Protein AF-A0AAU8IKN4-F1 (afdb_monomer)

Structure (mmCIF, N/CA/C/O backbone):
data_AF-A0AAU8IKN4-F1
#
_entry.id   AF-A0AAU8IKN4-F1
#
loop_
_atom_site.group_PDB
_atom_site.id
_atom_site.type_symbol
_atom_site.label_atom_id
_atom_site.label_alt_id
_atom_site.label_comp_id
_atom_site.label_asym_id
_atom_site.label_entity_id
_atom_site.label_seq_id
_atom_site.pdbx_PDB_ins_code
_atom_site.Cartn_x
_atom_site.Cartn_y
_atom_site.Cartn_z
_atom_si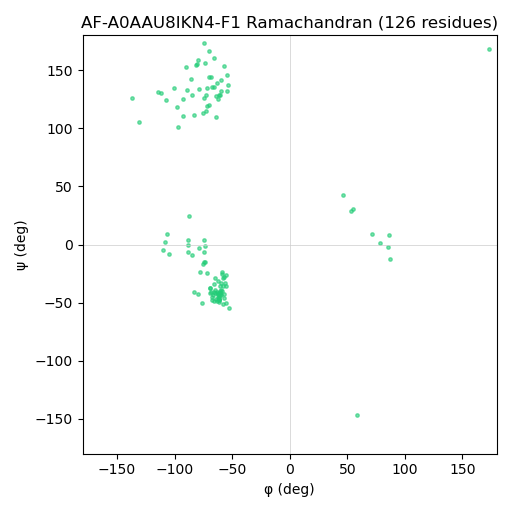te.occupancy
_atom_site.B_iso_or_equiv
_atom_site.auth_seq_id
_atom_site.auth_comp_id
_atom_site.auth_asym_id
_atom_site.auth_atom_id
_atom_site.pdbx_PDB_model_num
ATOM 1 N N . MET A 1 1 ? -23.329 4.019 33.837 1.00 63.66 1 MET A N 1
ATOM 2 C CA . MET A 1 1 ? -22.789 2.643 33.722 1.00 63.66 1 MET A CA 1
ATOM 3 C C . MET A 1 1 ? -21.270 2.728 33.557 1.00 63.66 1 MET A C 1
ATOM 5 O O . MET A 1 1 ? -20.834 3.478 32.689 1.00 63.66 1 MET A O 1
ATOM 9 N N . LYS A 1 2 ? -20.456 2.075 34.407 1.00 77.00 2 LYS A N 1
ATOM 10 C CA . LYS A 1 2 ? -18.980 2.169 34.316 1.00 77.00 2 LYS A CA 1
ATOM 11 C C . LYS A 1 2 ? -18.421 1.231 33.242 1.00 77.00 2 LYS A C 1
ATOM 13 O O . LYS A 1 2 ? -19.004 0.199 32.915 1.00 77.00 2 LYS A O 1
ATOM 18 N N . ARG A 1 3 ? -17.253 1.585 32.699 1.00 74.62 3 ARG A N 1
ATOM 19 C CA . ARG A 1 3 ? -16.552 0.779 31.691 1.00 74.62 3 ARG A CA 1
ATOM 20 C C . ARG A 1 3 ? -16.192 -0.597 32.271 1.00 74.62 3 ARG A C 1
ATOM 22 O O . ARG A 1 3 ? -15.564 -0.663 33.318 1.00 74.62 3 ARG A O 1
ATOM 29 N N . ASN A 1 4 ? -16.548 -1.664 31.548 1.00 82.88 4 ASN A N 1
ATOM 30 C CA . ASN A 1 4 ? -16.321 -3.083 31.891 1.00 82.88 4 ASN A CA 1
ATOM 31 C C . ASN A 1 4 ? -17.176 -3.651 33.040 1.00 82.88 4 ASN A C 1
ATOM 33 O O . ASN A 1 4 ? -16.940 -4.787 33.444 1.00 82.88 4 ASN A O 1
ATOM 37 N N . GLN A 1 5 ? -18.173 -2.909 33.527 1.00 85.50 5 GLN A N 1
ATOM 38 C CA . GLN A 1 5 ? -19.202 -3.468 34.404 1.00 85.50 5 GLN A CA 1
ATOM 39 C C . GLN A 1 5 ? -20.336 -4.087 33.592 1.00 85.50 5 GLN A C 1
ATOM 41 O O . GLN A 1 5 ? -20.737 -3.557 32.550 1.00 85.50 5 GLN A O 1
ATOM 46 N N . GLN A 1 6 ? -20.849 -5.203 34.095 1.00 82.25 6 GLN A N 1
ATOM 47 C CA . GLN A 1 6 ? -22.092 -5.800 33.634 1.00 82.25 6 GLN A CA 1
ATOM 48 C C . GLN A 1 6 ? -23.308 -4.996 34.134 1.00 82.25 6 GLN A C 1
ATOM 50 O O . GLN A 1 6 ? -23.169 -4.017 34.873 1.00 82.25 6 GLN A O 1
ATOM 55 N N . ARG A 1 7 ? -24.515 -5.353 33.674 1.00 83.44 7 ARG A N 1
ATOM 56 C CA . ARG A 1 7 ? -25.757 -4.619 34.001 1.00 83.44 7 ARG A CA 1
ATOM 57 C C . ARG A 1 7 ? -26.117 -4.678 35.488 1.00 83.44 7 ARG A C 1
ATOM 59 O O . ARG A 1 7 ? -26.718 -3.741 35.994 1.00 83.44 7 ARG A O 1
ATOM 66 N N . ASP A 1 8 ? -25.716 -5.749 36.157 1.00 86.81 8 ASP A N 1
ATOM 67 C CA . ASP A 1 8 ? -25.829 -5.993 37.598 1.00 86.81 8 ASP A CA 1
ATOM 68 C C . ASP A 1 8 ? -24.745 -5.267 38.429 1.00 86.81 8 ASP A C 1
ATOM 70 O O . ASP A 1 8 ? -24.753 -5.330 39.653 1.00 86.81 8 ASP A O 1
ATOM 74 N N . GLY A 1 9 ? -23.803 -4.571 37.780 1.00 86.62 9 GLY A N 1
ATOM 75 C CA . GLY A 1 9 ? -22.698 -3.864 38.429 1.00 86.62 9 GLY A CA 1
ATOM 76 C C . GLY A 1 9 ? -21.468 -4.727 38.731 1.00 86.62 9 GLY A C 1
ATOM 77 O O . GLY A 1 9 ? -20.461 -4.182 39.198 1.00 86.62 9 GLY A O 1
ATOM 78 N N . THR A 1 10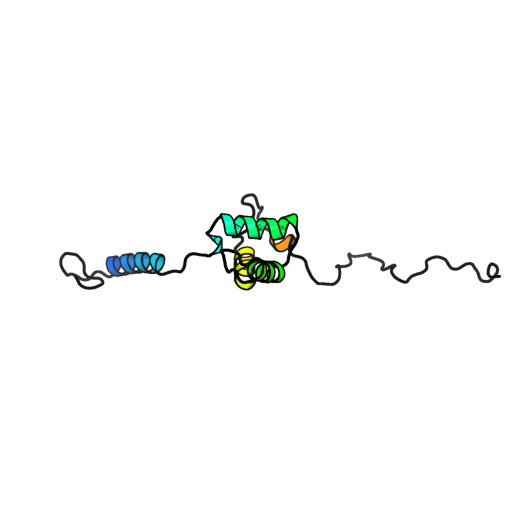 ? -21.496 -6.029 38.427 1.00 89.19 10 THR A N 1
ATOM 79 C CA . THR A 1 10 ? -20.371 -6.940 38.676 1.00 89.19 10 THR A CA 1
ATOM 80 C C . THR A 1 10 ? -19.288 -6.824 37.597 1.00 89.19 10 THR A C 1
ATOM 82 O O . THR A 1 10 ? -19.507 -6.324 36.485 1.00 89.19 10 THR A O 1
ATOM 85 N N . TYR A 1 11 ? -18.068 -7.247 37.942 1.00 90.06 11 TYR A N 1
ATOM 86 C CA . TYR A 1 11 ? -16.945 -7.325 37.010 1.00 90.06 11 TYR A CA 1
ATOM 87 C C . TYR A 1 11 ? -16.743 -8.764 36.532 1.00 90.06 11 TYR A C 1
ATOM 89 O O . TYR A 1 11 ? -16.696 -9.692 37.333 1.00 90.06 11 TYR A O 1
ATOM 97 N N . SER A 1 12 ? -16.548 -8.939 35.224 1.00 91.12 12 SER A N 1
ATOM 98 C CA . SER A 1 12 ? -16.190 -10.223 34.618 1.00 91.12 12 SER A CA 1
ATOM 99 C C . SER A 1 12 ? -15.106 -10.018 33.572 1.00 91.12 12 SER A C 1
ATOM 101 O O . SER A 1 12 ? -15.266 -9.225 32.639 1.00 91.12 12 SER A O 1
ATOM 103 N N . SER A 1 13 ? -14.011 -10.763 33.711 1.00 91.00 13 SER A N 1
ATOM 104 C CA . SER A 1 13 ? -12.865 -10.718 32.799 1.00 91.00 13 SER A CA 1
ATOM 105 C C . SER A 1 13 ? -13.250 -11.103 31.368 1.00 91.00 13 SER A C 1
ATOM 107 O O . SER A 1 13 ? -12.863 -10.409 30.431 1.00 91.00 13 SER A O 1
ATOM 109 N N . VAL A 1 14 ? -14.082 -12.135 31.200 1.00 92.75 14 VAL A N 1
ATOM 110 C CA . VAL A 1 14 ? -14.547 -12.622 29.889 1.00 92.75 14 VAL A CA 1
ATOM 111 C C . VAL A 1 14 ? -15.342 -11.540 29.153 1.00 92.75 14 VAL A C 1
ATOM 113 O O . VAL A 1 14 ? -15.074 -11.236 27.989 1.00 92.75 14 VAL A O 1
ATOM 116 N N . HIS A 1 15 ? -16.280 -10.885 29.843 1.00 91.56 15 HIS A N 1
ATOM 117 C CA . HIS A 1 15 ? -17.059 -9.792 29.254 1.00 91.56 15 HIS A CA 1
ATOM 118 C C . HIS A 1 15 ? -16.216 -8.543 28.989 1.00 91.56 15 HIS A C 1
ATOM 120 O O . HIS A 1 15 ? -16.422 -7.864 27.976 1.00 91.56 15 HIS A O 1
ATOM 126 N N . ALA A 1 16 ? -15.269 -8.231 29.876 1.00 91.12 16 ALA A N 1
ATOM 127 C CA . ALA A 1 16 ? -14.343 -7.122 29.688 1.00 91.12 16 ALA A CA 1
ATOM 128 C C . ALA A 1 16 ? -13.467 -7.339 28.445 1.00 91.12 16 ALA A C 1
ATOM 130 O O . ALA A 1 16 ? -13.315 -6.417 27.638 1.00 91.12 16 ALA A O 1
ATOM 131 N N . GLU A 1 17 ? -12.962 -8.558 28.243 1.00 93.88 17 GLU A N 1
ATOM 132 C CA . GLU A 1 17 ? -12.175 -8.926 27.069 1.00 93.88 17 GLU A CA 1
ATOM 133 C C . GLU A 1 17 ? -13.009 -8.878 25.785 1.00 93.88 17 GLU A C 1
ATOM 135 O O . GLU A 1 17 ? -12.597 -8.244 24.810 1.00 93.88 17 GLU A O 1
ATOM 140 N N . ALA A 1 18 ? -14.201 -9.480 25.780 1.00 93.06 18 ALA A N 1
ATOM 141 C CA . ALA A 1 18 ? -15.099 -9.441 24.627 1.00 93.06 18 ALA A CA 1
ATOM 142 C C . ALA A 1 18 ? -15.427 -7.992 24.231 1.00 93.06 18 ALA A C 1
ATOM 144 O O . ALA A 1 18 ? -15.285 -7.601 23.070 1.00 93.06 18 ALA A O 1
ATOM 145 N N . SER A 1 19 ? -15.762 -7.158 25.218 1.00 91.88 19 SER A N 1
ATOM 146 C CA . SER A 1 19 ? -16.027 -5.735 25.006 1.00 91.88 19 SER A CA 1
ATOM 147 C C . SER A 1 19 ? -14.803 -4.991 24.473 1.00 91.88 19 SER A C 1
ATOM 149 O O . SER A 1 19 ? -14.927 -4.147 23.585 1.00 91.88 19 SER A O 1
ATOM 151 N N . TYR A 1 20 ? -13.611 -5.288 24.997 1.00 92.38 20 TYR A N 1
ATOM 152 C CA . TYR A 1 20 ? -12.359 -4.719 24.507 1.00 92.38 20 TYR A CA 1
ATOM 153 C C . TYR A 1 20 ? -12.104 -5.094 23.045 1.00 92.38 20 TYR A C 1
ATOM 155 O O . TYR A 1 20 ? -11.820 -4.204 22.245 1.00 92.38 20 TYR A O 1
ATOM 163 N N . ARG A 1 21 ? -12.260 -6.370 22.668 1.00 93.62 21 ARG A N 1
ATOM 164 C CA . ARG A 1 21 ? -12.080 -6.837 21.284 1.00 93.62 21 ARG A CA 1
ATOM 165 C C . ARG A 1 21 ? -13.040 -6.125 20.324 1.00 93.62 21 ARG A C 1
ATOM 167 O O . ARG A 1 21 ? -12.599 -5.673 19.269 1.00 93.62 21 ARG A O 1
ATOM 174 N N . THR A 1 22 ? -14.310 -5.958 20.698 1.00 91.50 22 THR A N 1
ATOM 175 C CA . THR A 1 22 ? -15.303 -5.228 19.888 1.00 91.50 22 THR A CA 1
ATOM 176 C C . THR A 1 22 ? -14.927 -3.758 19.713 1.00 91.50 22 THR A C 1
ATOM 178 O O . THR A 1 22 ? -14.880 -3.266 18.587 1.00 91.50 22 THR A O 1
ATOM 181 N N . ARG A 1 23 ? -14.578 -3.061 20.803 1.00 91.75 23 ARG A N 1
ATOM 182 C CA . ARG A 1 23 ? -14.146 -1.652 20.744 1.00 91.75 23 ARG A CA 1
ATOM 183 C C . ARG A 1 23 ? -12.877 -1.492 19.909 1.00 91.75 23 ARG A C 1
ATOM 185 O O . ARG A 1 23 ? -12.820 -0.625 19.048 1.00 91.75 23 ARG A O 1
ATOM 192 N N . ARG A 1 24 ? -11.883 -2.362 20.114 1.00 91.44 24 ARG A N 1
ATOM 193 C CA . ARG A 1 24 ? -10.612 -2.344 19.378 1.00 91.44 24 ARG A CA 1
ATOM 194 C C . ARG A 1 24 ? -10.831 -2.458 17.870 1.00 91.44 24 ARG A C 1
ATOM 196 O O . ARG A 1 24 ? -10.220 -1.699 17.129 1.00 91.44 24 ARG A O 1
ATOM 203 N N . LYS A 1 25 ? -11.736 -3.338 17.424 1.00 87.38 25 LYS A N 1
ATOM 204 C CA . LYS A 1 25 ? -12.116 -3.451 16.004 1.00 87.38 25 LYS A CA 1
ATOM 205 C C . LYS A 1 25 ? -12.705 -2.147 15.448 1.00 87.38 25 LYS A C 1
ATOM 207 O O . LYS A 1 25 ? -12.379 -1.792 14.324 1.00 87.38 25 LYS A O 1
ATOM 212 N N . GLY A 1 26 ? -13.518 -1.431 16.229 1.00 86.81 26 GLY A N 1
ATOM 213 C CA . GLY A 1 26 ? -14.123 -0.155 15.822 1.00 86.81 26 GLY A CA 1
ATOM 214 C C . GLY A 1 26 ? -13.183 1.055 15.880 1.00 86.81 26 GLY A C 1
ATOM 215 O O . GLY A 1 26 ? -13.404 2.032 15.176 1.00 86.81 26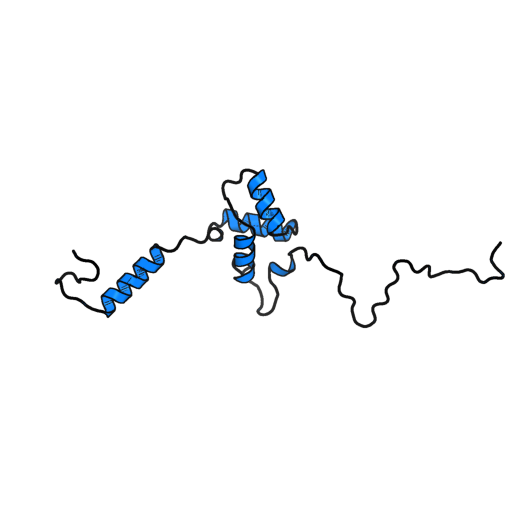 GLY A O 1
ATOM 216 N N . CYS A 1 27 ? -12.124 1.001 16.692 1.00 88.06 27 CYS A N 1
ATOM 217 C CA . CYS A 1 27 ? -11.143 2.086 16.807 1.00 88.06 27 CYS A CA 1
ATOM 218 C C . CYS A 1 27 ? -10.039 2.038 15.740 1.00 88.06 27 CYS A C 1
ATOM 220 O O . CYS A 1 27 ? -9.218 2.953 15.674 1.00 88.06 27 CYS A O 1
ATOM 222 N N . HIS A 1 28 ? -9.951 0.970 14.944 1.00 82.94 28 HIS A N 1
ATOM 223 C CA . HIS A 1 28 ? -8.934 0.878 13.905 1.00 82.94 28 HIS A CA 1
ATOM 224 C C . HIS A 1 28 ? -9.330 1.704 12.677 1.00 82.94 28 HIS A C 1
ATOM 226 O O . HIS A 1 28 ? -10.468 1.598 12.217 1.00 82.94 28 HIS A O 1
ATOM 232 N N . PRO A 1 29 ? -8.404 2.504 12.114 1.00 81.12 29 PRO A N 1
ATOM 233 C CA . PRO A 1 29 ? -8.675 3.213 10.875 1.00 81.12 29 PRO A CA 1
ATOM 234 C C . PRO A 1 29 ? -8.991 2.197 9.779 1.00 81.12 29 PRO A C 1
ATOM 236 O O . PRO A 1 29 ? -8.273 1.204 9.610 1.00 81.12 29 PRO A O 1
ATOM 239 N N . GLN A 1 30 ? -10.070 2.444 9.038 1.00 81.00 30 GLN A N 1
ATOM 240 C CA . GLN A 1 30 ? -10.403 1.616 7.889 1.00 81.00 30 GLN A CA 1
ATOM 241 C C . GLN A 1 30 ? -9.294 1.731 6.841 1.00 81.00 30 GLN A C 1
ATOM 243 O O . GLN A 1 30 ? -8.728 2.802 6.614 1.00 81.00 30 GLN A O 1
ATOM 248 N N . SER A 1 31 ? -8.950 0.600 6.223 1.00 84.12 31 SER A N 1
ATOM 249 C CA . SER A 1 31 ? -7.955 0.579 5.152 1.00 84.12 31 SER A CA 1
ATOM 250 C C . SER A 1 31 ? -8.440 1.457 4.003 1.00 84.12 31 SER A C 1
ATOM 252 O O . SER A 1 31 ? -9.546 1.260 3.514 1.00 84.12 31 SER A O 1
ATOM 254 N N . LEU A 1 32 ? -7.608 2.386 3.530 1.00 87.81 32 LEU A N 1
ATOM 255 C CA . LEU A 1 32 ? -7.963 3.245 2.396 1.00 87.81 32 LEU A CA 1
ATOM 256 C C . LEU A 1 32 ? -8.291 2.414 1.141 1.00 87.81 32 LEU A C 1
ATOM 258 O O . LEU A 1 32 ? -9.220 2.723 0.404 1.00 87.81 32 LEU A O 1
ATOM 262 N N . LEU A 1 33 ? -7.570 1.302 0.961 1.00 89.75 33 LEU A N 1
ATOM 263 C CA . LEU A 1 33 ? -7.782 0.326 -0.112 1.00 89.75 33 LEU A CA 1
ATOM 264 C C . LEU A 1 33 ? -9.029 -0.557 0.082 1.00 89.75 33 LEU A C 1
ATOM 266 O O . LEU A 1 33 ? -9.289 -1.400 -0.762 1.00 89.75 33 LEU A O 1
ATOM 270 N N . ALA A 1 34 ? -9.789 -0.395 1.172 1.00 88.25 34 ALA A N 1
ATOM 271 C CA . ALA A 1 34 ? -11.116 -1.004 1.292 1.00 88.25 34 ALA A CA 1
ATOM 272 C C . ALA A 1 34 ? -12.163 -0.263 0.442 1.00 88.25 34 ALA A C 1
ATOM 274 O O . ALA A 1 34 ? -13.234 -0.801 0.179 1.00 88.25 34 ALA A O 1
ATOM 275 N N . ASN A 1 35 ? -11.872 0.971 0.014 1.00 90.75 35 ASN A N 1
ATOM 276 C CA . ASN A 1 35 ? -12.700 1.663 -0.960 1.00 90.75 35 ASN A CA 1
ATOM 277 C C . ASN A 1 35 ? -12.491 1.038 -2.347 1.00 90.75 35 ASN A C 1
ATOM 279 O O . ASN A 1 35 ? -11.403 1.149 -2.916 1.00 90.75 35 ASN A O 1
ATOM 283 N N . GLN A 1 36 ? -13.548 0.430 -2.890 1.00 90.50 36 GLN A N 1
ATOM 284 C CA . GLN A 1 36 ? -13.485 -0.297 -4.158 1.00 90.50 36 GLN A CA 1
ATOM 285 C C . GLN A 1 36 ? -13.068 0.596 -5.336 1.00 90.50 36 GLN A C 1
ATOM 287 O O . GLN A 1 36 ? -12.243 0.206 -6.152 1.00 90.50 36 GLN A O 1
ATOM 292 N N . ALA A 1 37 ? -13.557 1.835 -5.397 1.00 91.88 37 ALA A N 1
ATOM 293 C CA . ALA A 1 37 ? -13.257 2.727 -6.513 1.00 91.88 37 ALA A CA 1
ATOM 294 C C . ALA A 1 37 ? -11.781 3.179 -6.522 1.00 91.88 37 ALA A C 1
ATOM 296 O O . ALA A 1 37 ? -11.159 3.267 -7.585 1.00 91.88 37 ALA A O 1
ATOM 297 N N . LEU A 1 38 ? -11.195 3.416 -5.340 1.00 92.62 38 LEU A N 1
ATOM 298 C CA . LEU A 1 38 ? -9.758 3.671 -5.212 1.00 92.62 38 LEU A CA 1
ATOM 299 C C . LEU A 1 38 ? -8.942 2.423 -5.557 1.00 92.62 38 LEU A C 1
ATOM 301 O O . LEU A 1 38 ? -7.955 2.525 -6.287 1.00 92.62 38 LEU A O 1
ATOM 305 N N . HIS A 1 39 ? -9.356 1.269 -5.033 1.00 93.12 39 HIS A N 1
ATOM 306 C CA . HIS A 1 39 ? -8.738 -0.023 -5.307 1.00 93.12 39 HIS A CA 1
ATOM 307 C C . HIS A 1 39 ? -8.645 -0.275 -6.818 1.00 93.12 39 HIS A C 1
ATOM 309 O O . HIS A 1 39 ? -7.542 -0.433 -7.342 1.00 93.12 39 HIS A O 1
ATOM 315 N N . ASP A 1 40 ? -9.767 -0.194 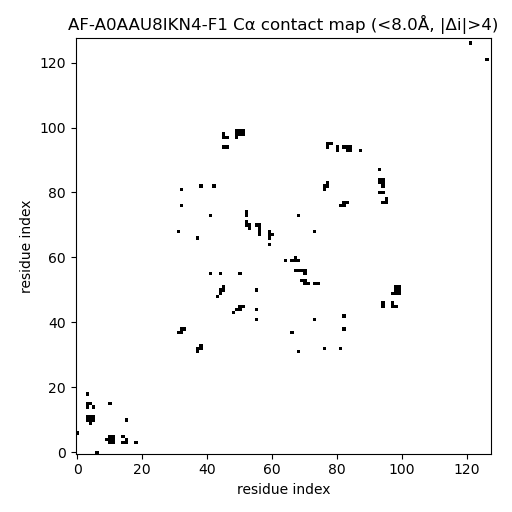-7.531 1.00 92.38 40 ASP A N 1
ATOM 316 C CA . ASP A 1 40 ? -9.845 -0.492 -8.964 1.00 92.38 40 ASP A CA 1
ATOM 317 C C . ASP A 1 40 ? -9.044 0.507 -9.799 1.00 92.38 40 ASP A C 1
ATOM 319 O O . ASP A 1 40 ? -8.453 0.156 -10.822 1.00 92.38 40 ASP A O 1
ATOM 323 N N . ARG A 1 41 ? -8.984 1.777 -9.376 1.00 93.12 41 ARG A N 1
ATOM 324 C CA . ARG A 1 41 ? -8.151 2.776 -10.056 1.00 93.12 41 ARG A CA 1
ATOM 325 C C . ARG A 1 41 ? -6.665 2.470 -9.891 1.00 93.12 41 ARG A C 1
ATOM 327 O O . ARG A 1 41 ? -5.943 2.490 -10.881 1.00 93.12 41 ARG A O 1
ATOM 334 N N . VAL A 1 42 ? -6.205 2.174 -8.674 1.00 93.62 42 VAL A N 1
ATOM 335 C CA . VAL A 1 42 ? -4.800 1.802 -8.426 1.00 93.62 42 VAL A CA 1
ATOM 336 C C . VAL A 1 42 ? -4.449 0.515 -9.169 1.00 93.62 42 VAL A C 1
ATOM 338 O O . VAL A 1 42 ? -3.391 0.442 -9.788 1.00 93.62 42 VAL A O 1
ATOM 341 N N . GLN A 1 43 ? -5.344 -0.473 -9.158 1.00 93.00 43 GLN A N 1
ATOM 342 C CA . GLN A 1 43 ? -5.139 -1.744 -9.841 1.00 93.00 43 GLN A CA 1
ATOM 343 C C . GLN A 1 43 ? -4.990 -1.556 -11.357 1.00 93.00 43 GLN A C 1
ATOM 345 O O . GLN A 1 43 ? -4.012 -2.038 -11.924 1.00 93.00 43 GLN A O 1
ATOM 350 N N . ARG A 1 44 ? -5.878 -0.784 -12.002 1.00 92.75 44 ARG A N 1
ATOM 351 C CA . ARG A 1 44 ? -5.774 -0.458 -13.437 1.00 92.75 44 ARG A CA 1
ATOM 352 C C . ARG A 1 44 ? -4.488 0.281 -13.790 1.00 92.75 44 ARG A C 1
ATOM 354 O O . ARG A 1 44 ? -3.822 -0.080 -14.750 1.00 92.75 44 ARG A O 1
ATOM 361 N N . LEU A 1 45 ? -4.079 1.268 -12.989 1.00 92.88 45 LEU A N 1
ATOM 362 C CA . LEU A 1 45 ? -2.818 1.986 -13.229 1.00 92.88 45 LEU A CA 1
ATOM 363 C C . LEU A 1 45 ? -1.595 1.055 -13.207 1.00 92.88 45 LEU A C 1
ATOM 365 O O . LEU A 1 45 ? -0.635 1.274 -13.945 1.00 92.88 45 LEU A O 1
ATOM 369 N N . ILE A 1 46 ? -1.629 0.004 -12.388 1.00 92.19 46 ILE A N 1
ATOM 370 C CA . ILE A 1 46 ? -0.552 -0.988 -12.326 1.00 92.19 46 ILE A CA 1
ATOM 371 C C . ILE A 1 46 ? -0.654 -1.997 -13.475 1.00 92.19 46 ILE A C 1
ATOM 373 O O . ILE A 1 46 ? 0.366 -2.347 -14.058 1.00 92.19 46 ILE A O 1
ATOM 377 N N . LEU A 1 47 ? -1.851 -2.485 -13.803 1.00 90.06 47 LEU A N 1
ATOM 378 C CA . LEU A 1 47 ? -2.028 -3.524 -14.823 1.00 90.06 47 LEU A CA 1
ATOM 379 C C . LEU A 1 47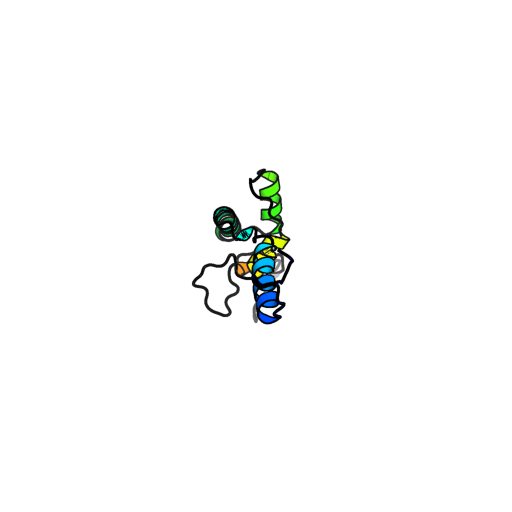 ? -1.904 -2.975 -16.247 1.00 90.06 47 LEU A C 1
ATOM 381 O O . LEU A 1 47 ? -1.128 -3.511 -17.037 1.00 90.06 47 LEU A O 1
ATOM 385 N N . ASP A 1 48 ? -2.623 -1.896 -16.548 1.00 91.06 48 ASP A N 1
ATOM 386 C CA . ASP A 1 48 ? -2.757 -1.367 -17.907 1.00 91.06 48 ASP A CA 1
ATOM 387 C C . ASP A 1 48 ? -1.571 -0.469 -18.266 1.00 91.06 48 ASP A C 1
ATOM 389 O O . ASP A 1 48 ? -1.039 -0.522 -19.373 1.00 91.06 48 ASP A O 1
ATOM 393 N N . HIS A 1 49 ? -1.131 0.353 -17.310 1.00 90.00 49 HIS A N 1
ATOM 394 C CA . HIS A 1 49 ? -0.082 1.345 -17.538 1.00 90.00 49 HIS A CA 1
ATOM 395 C C . HIS A 1 49 ? 1.277 0.966 -16.935 1.00 90.00 49 HIS A C 1
ATOM 397 O O . HIS A 1 49 ? 2.259 1.661 -17.197 1.00 90.00 49 HIS A O 1
ATOM 403 N N . GLN A 1 50 ? 1.361 -0.112 -16.142 1.00 89.75 50 GLN A N 1
ATOM 404 C CA . GLN A 1 50 ? 2.598 -0.566 -15.479 1.00 89.75 50 GLN A CA 1
ATOM 405 C C . GLN A 1 50 ? 3.276 0.515 -14.626 1.00 89.75 50 GLN A C 1
ATOM 407 O O . GLN A 1 50 ? 4.503 0.546 -14.480 1.00 89.75 50 GLN A O 1
ATOM 412 N N . TRP A 1 51 ? 2.487 1.426 -14.056 1.00 91.69 51 TRP A N 1
ATOM 413 C CA . TRP A 1 51 ? 3.026 2.503 -13.234 1.00 91.69 51 TRP A CA 1
ATOM 414 C C . TRP A 1 51 ? 3.573 1.988 -11.905 1.00 91.69 51 TRP A C 1
ATOM 416 O O . TRP A 1 51 ? 3.024 1.075 -11.282 1.00 91.69 51 TRP A O 1
ATOM 426 N N . SER A 1 52 ? 4.656 2.612 -11.438 1.00 91.50 52 SER A N 1
ATOM 427 C CA . SER A 1 52 ? 5.198 2.343 -10.109 1.00 91.50 52 SER A CA 1
ATOM 428 C C . SER A 1 52 ? 4.314 2.961 -9.013 1.00 91.50 52 SER A C 1
ATOM 430 O O . SER A 1 52 ? 3.609 3.946 -9.259 1.00 91.50 52 SER A O 1
ATOM 432 N N . PRO A 1 53 ? 4.354 2.446 -7.772 1.00 94.00 53 PRO A N 1
ATOM 433 C CA . PRO A 1 53 ? 3.599 3.022 -6.659 1.00 94.00 53 PRO A CA 1
ATOM 434 C C . PRO A 1 53 ? 3.911 4.503 -6.404 1.00 94.00 53 PRO A C 1
ATOM 436 O O . PRO A 1 53 ? 3.022 5.260 -6.022 1.00 94.00 53 PRO A O 1
ATOM 439 N N . GLU A 1 54 ? 5.152 4.931 -6.640 1.00 94.12 54 GLU A N 1
ATOM 440 C CA . GLU A 1 54 ? 5.589 6.327 -6.540 1.00 94.12 54 GLU A CA 1
ATOM 441 C C . GLU A 1 54 ? 4.961 7.200 -7.632 1.00 94.12 54 GLU A C 1
ATOM 443 O O . GLU A 1 54 ? 4.514 8.311 -7.350 1.00 94.12 54 GLU A O 1
ATOM 448 N N . GLN A 1 55 ? 4.875 6.690 -8.866 1.00 93.31 55 GLN A N 1
ATOM 449 C CA . GLN A 1 55 ? 4.213 7.392 -9.969 1.00 93.31 55 GLN A CA 1
ATOM 450 C C . GLN A 1 55 ? 2.718 7.558 -9.704 1.00 93.31 55 GLN A C 1
ATOM 452 O O . GLN A 1 55 ? 2.170 8.633 -9.936 1.00 93.31 55 GLN A O 1
ATOM 457 N N . ILE A 1 56 ? 2.065 6.521 -9.174 1.00 93.50 56 ILE A N 1
ATOM 458 C CA . ILE A 1 56 ? 0.639 6.564 -8.834 1.00 93.50 56 ILE A CA 1
ATOM 459 C C . ILE A 1 56 ? 0.380 7.585 -7.725 1.00 93.50 56 ILE A C 1
ATOM 461 O O . ILE A 1 56 ? -0.523 8.404 -7.865 1.00 93.50 56 ILE A O 1
ATOM 465 N N . ASP A 1 57 ? 1.176 7.580 -6.653 1.00 94.62 57 ASP A N 1
ATOM 466 C CA . ASP A 1 57 ? 1.074 8.572 -5.572 1.00 94.62 57 ASP A CA 1
ATOM 467 C C . ASP A 1 57 ? 1.196 10.001 -6.121 1.00 94.62 57 ASP A C 1
ATOM 469 O O . ASP A 1 57 ? 0.328 10.851 -5.901 1.00 94.62 57 ASP A O 1
ATOM 473 N N . GLN A 1 58 ? 2.234 10.252 -6.921 1.00 94.00 58 GLN A N 1
ATOM 474 C CA . GLN A 1 58 ? 2.457 11.576 -7.483 1.00 94.00 58 GLN A CA 1
ATOM 475 C C . GLN A 1 58 ? 1.350 11.992 -8.455 1.00 94.00 58 GLN A C 1
ATOM 477 O O . GLN A 1 58 ? 0.902 13.139 -8.415 1.00 94.00 58 GLN A O 1
ATOM 482 N N . ARG A 1 59 ? 0.847 11.066 -9.280 1.00 93.25 59 ARG A N 1
ATOM 483 C CA . ARG A 1 59 ? -0.279 11.346 -10.173 1.00 93.25 59 ARG A CA 1
ATOM 484 C C . ARG A 1 59 ? -1.539 11.699 -9.391 1.00 93.25 59 ARG A C 1
ATOM 486 O O . ARG A 1 59 ? -2.190 12.683 -9.717 1.00 93.25 59 ARG A O 1
ATOM 493 N N . MET A 1 60 ? -1.868 10.935 -8.352 1.00 92.19 60 MET A N 1
ATOM 494 C CA . MET A 1 60 ? -3.063 11.174 -7.534 1.00 92.19 60 MET A CA 1
ATOM 495 C C . MET A 1 60 ? -3.032 12.557 -6.874 1.00 92.19 60 MET A C 1
ATOM 497 O O . MET A 1 60 ? -4.070 13.213 -6.776 1.00 92.19 60 MET A O 1
ATOM 501 N N . LYS A 1 61 ? -1.843 13.019 -6.467 1.00 91.75 61 LYS A N 1
ATOM 502 C CA . LYS A 1 61 ? -1.630 14.381 -5.954 1.00 91.75 61 LYS A CA 1
ATOM 503 C C . LYS A 1 61 ? -1.841 15.450 -7.028 1.00 91.75 61 LYS A C 1
ATOM 505 O O . LYS A 1 61 ? -2.471 16.460 -6.736 1.00 91.75 61 LYS A O 1
ATOM 510 N N . GLN A 1 62 ? -1.330 15.230 -8.241 1.00 91.62 62 GLN A N 1
ATOM 511 C CA . GLN A 1 62 ? -1.447 16.172 -9.363 1.00 91.62 62 GLN A CA 1
ATOM 512 C C . GLN A 1 62 ? -2.877 16.295 -9.893 1.00 91.62 62 GLN A C 1
ATOM 514 O O . GLN A 1 62 ? -3.335 17.392 -10.179 1.00 91.62 62 GLN A O 1
ATOM 519 N N . GLU A 1 63 ? -3.595 15.179 -10.009 1.00 90.25 63 GLU A N 1
ATOM 520 C CA . GLU A 1 63 ? -4.975 15.155 -10.509 1.00 90.25 63 GLU A CA 1
ATOM 521 C C . GLU A 1 63 ? -5.995 15.680 -9.483 1.00 90.25 63 GLU A C 1
ATOM 523 O O . GLU A 1 63 ? -7.193 15.614 -9.739 1.00 90.25 63 GLU A O 1
ATOM 528 N N . HIS A 1 64 ? -5.543 16.162 -8.315 1.00 80.69 64 HIS A N 1
ATOM 529 C CA . HIS A 1 64 ? -6.395 16.546 -7.186 1.00 80.69 64 HIS A CA 1
ATOM 530 C C . HIS A 1 64 ? -7.476 15.497 -6.890 1.00 80.69 64 HIS A C 1
ATOM 532 O O . HIS A 1 64 ? -8.639 15.819 -6.643 1.00 80.69 64 HIS A O 1
ATOM 538 N N . SER A 1 65 ? -7.074 14.222 -6.931 1.00 80.81 65 SER A N 1
ATOM 539 C CA . SER A 1 65 ? -7.976 13.097 -6.711 1.00 80.81 65 SER A CA 1
ATOM 540 C C . SER A 1 65 ? -8.703 13.236 -5.373 1.00 80.81 65 SER A C 1
ATOM 542 O O . SER A 1 65 ? -8.132 13.691 -4.377 1.00 80.81 65 SER A O 1
ATOM 544 N N . LEU A 1 66 ? -9.956 12.773 -5.333 1.00 84.94 66 LEU A N 1
ATOM 545 C CA . LEU A 1 66 ? -10.768 12.718 -4.112 1.00 84.94 66 LEU A CA 1
ATOM 546 C C . LEU A 1 66 ? -10.067 11.937 -2.990 1.00 84.94 66 LEU A C 1
ATOM 548 O O . LEU A 1 66 ? -10.315 12.176 -1.808 1.00 84.94 66 LEU A O 1
ATOM 552 N N . TRP A 1 67 ? -9.175 11.010 -3.351 1.00 88.25 67 TRP A N 1
ATOM 553 C CA . TRP A 1 67 ? -8.443 10.175 -2.410 1.00 88.25 67 TRP A CA 1
ATOM 554 C C . TRP A 1 67 ? -6.957 10.517 -2.392 1.00 88.25 67 TRP A C 1
ATOM 556 O O . TRP A 1 67 ? -6.279 10.518 -3.419 1.00 88.25 67 TRP A O 1
ATOM 566 N N . LYS A 1 68 ? -6.423 10.709 -1.184 1.00 89.00 68 LYS A N 1
ATOM 567 C CA . LYS A 1 68 ? -4.990 10.896 -0.946 1.00 89.00 68 LYS A CA 1
ATOM 568 C C . LYS A 1 68 ? -4.369 9.562 -0.542 1.00 89.00 68 LYS A C 1
ATOM 570 O O . LYS A 1 68 ? -4.506 9.144 0.605 1.00 89.00 68 LYS A O 1
ATOM 575 N N . ILE A 1 69 ? -3.692 8.894 -1.476 1.00 92.38 69 ILE A N 1
ATOM 576 C CA . ILE A 1 69 ? -2.991 7.627 -1.227 1.00 92.38 69 ILE A CA 1
ATOM 577 C C . ILE A 1 69 ? -1.481 7.796 -1.399 1.00 92.38 69 ILE A C 1
ATOM 579 O O . ILE A 1 69 ? -1.028 8.333 -2.399 1.00 92.38 69 ILE A O 1
ATOM 583 N N . SER A 1 70 ? -0.700 7.320 -0.426 1.00 93.69 70 SER A N 1
ATOM 584 C CA . SER A 1 70 ? 0.765 7.329 -0.504 1.00 93.69 70 SER A CA 1
ATOM 585 C C . SER A 1 70 ? 1.319 6.051 -1.130 1.00 93.69 70 SER A C 1
ATOM 587 O O . SER A 1 70 ? 0.744 4.967 -0.964 1.00 93.69 70 SER A O 1
ATOM 589 N N . TYR A 1 71 ? 2.500 6.144 -1.748 1.00 94.75 71 TYR A N 1
ATOM 590 C CA . TYR A 1 71 ? 3.189 4.987 -2.336 1.00 94.75 71 TYR A CA 1
ATOM 591 C C . TYR A 1 71 ? 3.411 3.853 -1.315 1.00 94.75 71 TYR A C 1
ATOM 593 O O . TYR A 1 71 ? 3.268 2.674 -1.636 1.00 94.75 71 TYR A O 1
ATOM 601 N N . ILE A 1 72 ? 3.676 4.194 -0.046 1.00 95.19 72 ILE A N 1
ATOM 602 C CA . ILE A 1 72 ? 3.843 3.230 1.055 1.00 95.19 72 ILE A CA 1
ATOM 603 C C . ILE A 1 72 ? 2.566 2.404 1.254 1.00 95.19 72 ILE A C 1
ATOM 605 O O . ILE A 1 72 ? 2.634 1.193 1.472 1.00 95.19 72 ILE A O 1
ATOM 609 N N . THR A 1 73 ? 1.397 3.045 1.182 1.00 93.94 73 THR A N 1
ATOM 610 C CA . THR A 1 73 ? 0.098 2.373 1.331 1.00 93.94 73 THR A CA 1
ATOM 611 C C . THR A 1 73 ? -0.145 1.401 0.183 1.00 93.94 73 THR A C 1
ATOM 613 O O . THR A 1 73 ? -0.561 0.268 0.426 1.00 93.94 73 THR A O 1
ATOM 616 N N . ILE A 1 74 ? 0.204 1.800 -1.043 1.00 94.06 74 ILE A N 1
ATOM 617 C CA . ILE A 1 74 ? 0.131 0.938 -2.229 1.00 94.06 74 ILE A CA 1
ATOM 618 C C . ILE A 1 74 ? 1.057 -0.275 -2.055 1.00 94.06 74 ILE A C 1
ATOM 620 O O . ILE A 1 74 ? 0.599 -1.410 -2.165 1.00 94.06 74 ILE A O 1
ATOM 624 N N . TYR A 1 75 ? 2.323 -0.075 -1.667 1.00 93.69 75 TYR A N 1
ATOM 625 C CA . TYR A 1 75 ? 3.247 -1.186 -1.401 1.00 93.69 75 TYR A CA 1
ATOM 626 C C . TYR A 1 75 ? 2.748 -2.138 -0.309 1.00 93.69 75 TYR A C 1
ATOM 628 O O . TYR A 1 75 ? 2.904 -3.354 -0.436 1.00 93.69 75 TYR A O 1
ATOM 636 N N . ARG A 1 76 ? 2.144 -1.619 0.769 1.00 92.31 76 ARG A N 1
ATOM 637 C CA . ARG A 1 76 ? 1.521 -2.451 1.814 1.00 92.31 76 ARG A CA 1
ATOM 638 C C . ARG A 1 76 ? 0.359 -3.268 1.254 1.00 92.31 76 ARG A C 1
ATOM 640 O O . ARG A 1 76 ? 0.244 -4.438 1.607 1.00 92.31 76 ARG A O 1
ATOM 647 N N . GLY A 1 77 ? -0.459 -2.668 0.388 1.00 91.88 77 GLY A N 1
ATOM 648 C CA . GLY A 1 77 ? -1.540 -3.343 -0.328 1.00 91.88 77 GLY A CA 1
ATOM 649 C C . GLY A 1 77 ? -1.032 -4.513 -1.161 1.00 91.88 77 GLY A C 1
ATOM 650 O O . GLY A 1 77 ? -1.493 -5.635 -0.980 1.00 91.88 77 GLY A O 1
ATOM 651 N N . ILE A 1 78 ? -0.006 -4.272 -1.979 1.00 90.31 78 ILE A N 1
ATOM 652 C CA . ILE A 1 78 ? 0.620 -5.295 -2.827 1.00 90.31 78 ILE A CA 1
ATOM 653 C C . ILE A 1 78 ? 1.218 -6.423 -1.980 1.00 90.31 78 ILE A C 1
ATOM 655 O O . ILE A 1 78 ? 0.952 -7.591 -2.236 1.00 90.31 78 ILE A O 1
ATOM 659 N N . LYS A 1 79 ? 1.979 -6.102 -0.923 1.00 87.31 79 LYS A N 1
ATOM 660 C CA . LYS A 1 79 ? 2.579 -7.121 -0.038 1.00 87.31 79 LYS A CA 1
ATOM 661 C C . LYS A 1 79 ? 1.542 -7.983 0.683 1.00 87.31 79 LYS A C 1
ATOM 663 O O . LYS A 1 79 ? 1.823 -9.136 0.990 1.00 87.31 79 LYS A O 1
ATOM 668 N N . ARG A 1 80 ? 0.372 -7.418 0.986 1.00 87.38 80 ARG A N 1
ATOM 669 C CA . ARG A 1 80 ? -0.753 -8.121 1.618 1.00 87.38 80 ARG A CA 1
ATOM 670 C C . ARG A 1 80 ? -1.688 -8.783 0.598 1.00 87.38 80 ARG A C 1
ATOM 672 O O . ARG A 1 80 ? -2.706 -9.319 1.012 1.00 87.38 80 ARG A O 1
ATOM 679 N N . ASN A 1 81 ? -1.360 -8.727 -0.697 1.00 85.69 81 ASN A N 1
ATOM 680 C CA . ASN A 1 81 ? -2.199 -9.184 -1.810 1.00 85.69 81 ASN A CA 1
ATOM 681 C C . ASN A 1 81 ? -3.618 -8.572 -1.793 1.00 85.69 81 ASN A C 1
ATOM 683 O O . ASN A 1 81 ? -4.564 -9.182 -2.268 1.00 85.69 81 ASN A O 1
ATOM 687 N N . LEU A 1 82 ? -3.775 -7.359 -1.248 1.00 85.94 82 LEU A N 1
ATOM 688 C CA . LEU A 1 82 ? -5.068 -6.661 -1.172 1.00 85.94 82 LEU A CA 1
ATOM 689 C C . LEU A 1 82 ? -5.524 -6.091 -2.517 1.00 85.94 82 LEU A C 1
ATOM 691 O O . LEU A 1 82 ? -6.665 -5.673 -2.621 1.00 85.94 82 LEU A O 1
ATOM 695 N N . LEU A 1 83 ? -4.613 -6.006 -3.489 1.00 85.06 83 LEU A N 1
ATOM 696 C CA . LEU A 1 83 ? -4.859 -5.485 -4.83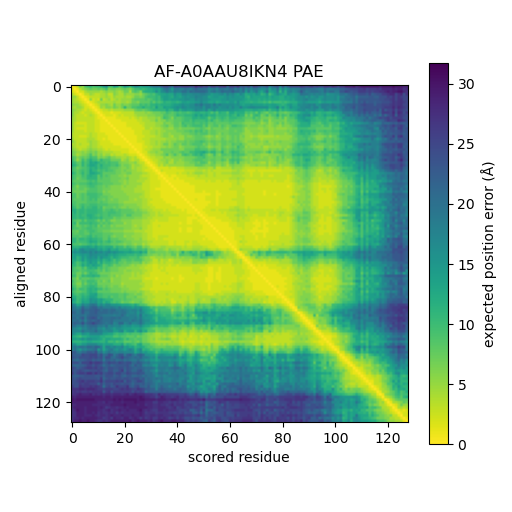7 1.00 85.06 83 LEU A CA 1
ATOM 697 C C . LEU A 1 83 ? -4.858 -6.599 -5.895 1.00 85.06 83 LEU A C 1
ATOM 699 O O . LEU A 1 83 ? -4.927 -6.320 -7.090 1.00 85.06 83 LEU A O 1
ATOM 703 N N . ASP A 1 84 ? -4.690 -7.853 -5.474 1.00 81.69 84 ASP A N 1
ATOM 704 C CA . ASP A 1 84 ? -4.570 -8.987 -6.382 1.00 81.69 84 ASP A CA 1
ATOM 705 C C . ASP A 1 84 ? -5.926 -9.468 -6.894 1.00 81.69 84 ASP A C 1
ATOM 707 O O . ASP A 1 84 ? -6.959 -9.313 -6.249 1.00 81.69 84 ASP A O 1
ATOM 711 N N . ILE A 1 85 ? -5.890 -10.107 -8.060 1.00 74.06 85 ILE A N 1
ATOM 712 C CA . ILE A 1 85 ? -7.041 -10.795 -8.641 1.00 74.06 85 ILE A CA 1
ATOM 713 C C . ILE A 1 85 ? -7.301 -12.074 -7.815 1.00 74.06 85 ILE A C 1
ATOM 715 O O . ILE A 1 85 ? -6.336 -12.788 -7.513 1.00 74.06 85 ILE A O 1
ATOM 719 N N . PRO A 1 86 ? -8.564 -12.377 -7.452 1.00 65.75 86 PRO A N 1
ATOM 720 C CA . PRO A 1 86 ? -8.911 -13.465 -6.532 1.00 65.75 86 PRO A CA 1
ATOM 721 C C . PRO A 1 86 ? -8.460 -14.868 -6.979 1.00 65.75 86 PRO A C 1
ATOM 723 O O . PRO A 1 86 ? -8.169 -15.699 -6.123 1.00 65.75 86 PRO A O 1
ATOM 726 N N . ASP A 1 87 ? -8.288 -15.122 -8.280 1.00 66.94 87 ASP A N 1
ATOM 727 C CA . ASP A 1 87 ? -7.953 -16.454 -8.820 1.00 66.94 87 ASP A CA 1
ATOM 728 C C . ASP A 1 87 ? -6.441 -16.763 -8.875 1.00 66.94 87 ASP A C 1
ATOM 730 O O . ASP A 1 87 ? -5.957 -17.561 -9.686 1.00 66.94 87 ASP A O 1
ATOM 734 N N . ARG A 1 88 ? -5.638 -16.115 -8.025 1.00 67.19 88 ARG A N 1
ATOM 735 C CA . ARG A 1 88 ? -4.183 -16.313 -8.003 1.00 67.19 88 ARG A CA 1
ATOM 736 C C . ARG A 1 88 ? -3.808 -17.650 -7.355 1.00 67.19 88 ARG A C 1
ATOM 738 O O . ARG A 1 88 ? -4.083 -17.891 -6.183 1.00 67.19 88 ARG A O 1
ATOM 745 N N . GLN A 1 89 ? -3.024 -18.455 -8.077 1.00 68.75 89 GLN A N 1
ATOM 746 C CA . GLN A 1 89 ? -2.415 -19.667 -7.522 1.00 68.75 89 GLN A CA 1
ATOM 747 C C . GLN A 1 89 ? -1.329 -19.339 -6.472 1.00 68.75 89 GLN A C 1
ATOM 749 O O . GLN A 1 89 ? -0.564 -18.375 -6.653 1.00 68.75 89 GLN A O 1
ATOM 754 N N . PRO A 1 90 ? -1.194 -20.151 -5.405 1.00 64.25 90 PRO A N 1
ATOM 755 C CA . PRO A 1 90 ? -0.123 -20.016 -4.421 1.00 64.25 90 PRO A CA 1
ATOM 756 C C . PRO A 1 90 ? 1.264 -20.008 -5.086 1.00 64.25 90 PRO A C 1
ATOM 758 O O . PRO A 1 90 ? 1.532 -20.769 -6.010 1.00 64.25 90 PRO A O 1
ATOM 761 N N . GLY A 1 91 ? 2.157 -19.122 -4.638 1.00 67.75 91 GLY A N 1
ATOM 762 C 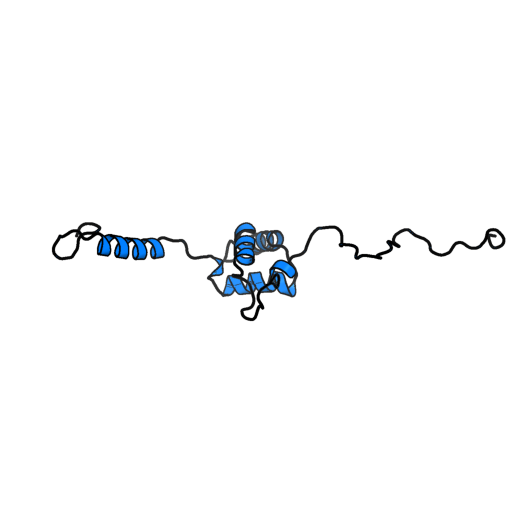CA . GLY A 1 91 ? 3.534 -19.024 -5.154 1.00 67.75 91 GLY A CA 1
ATOM 763 C C . GLY A 1 91 ? 3.738 -18.126 -6.384 1.00 67.75 91 GLY A C 1
ATOM 764 O O . GLY A 1 91 ? 4.873 -17.744 -6.667 1.00 67.75 91 GLY A O 1
ATOM 765 N N . GLN A 1 92 ? 2.680 -17.688 -7.078 1.00 74.44 92 GLN A N 1
ATOM 766 C CA . GLN A 1 92 ? 2.817 -16.618 -8.083 1.00 74.44 92 GLN A CA 1
ATOM 767 C C . GLN A 1 92 ? 3.200 -15.296 -7.398 1.00 74.44 92 GLN A C 1
ATOM 769 O O . GLN A 1 92 ? 2.998 -15.182 -6.204 1.00 74.44 92 GLN A O 1
ATOM 774 N N . ARG A 1 93 ? 3.750 -14.280 -8.082 1.00 72.62 93 ARG A N 1
ATOM 775 C CA . ARG A 1 93 ? 4.108 -12.976 -7.453 1.00 72.62 93 ARG A CA 1
ATOM 776 C C . ARG A 1 93 ? 2.965 -11.939 -7.452 1.00 72.62 93 ARG A C 1
ATOM 778 O O . ARG A 1 93 ? 3.161 -10.844 -6.937 1.00 72.62 93 ARG A O 1
ATOM 785 N N . GLY A 1 94 ? 1.795 -12.278 -8.006 1.00 83.25 94 GLY A N 1
ATOM 786 C CA . GLY A 1 94 ? 0.611 -11.402 -8.067 1.00 83.25 94 GLY A CA 1
ATOM 787 C C . GLY A 1 94 ? 0.855 -10.084 -8.785 1.00 83.25 94 GLY A C 1
ATOM 788 O O . GLY A 1 94 ? 1.666 -10.026 -9.711 1.00 83.25 94 GLY A O 1
ATOM 789 N N . LEU A 1 95 ? 0.184 -9.018 -8.342 1.00 84.31 95 LEU A N 1
ATOM 790 C CA . LEU A 1 95 ? 0.294 -7.674 -8.909 1.00 84.31 95 LEU A CA 1
ATOM 791 C C . LEU A 1 95 ? 1.735 -7.149 -8.888 1.00 84.31 95 LEU A C 1
ATOM 793 O O . LEU A 1 95 ? 2.125 -6.389 -9.770 1.00 84.31 95 LEU A O 1
ATOM 797 N N . ALA A 1 96 ? 2.556 -7.612 -7.937 1.00 84.19 96 ALA A N 1
ATOM 798 C CA . ALA A 1 96 ? 3.955 -7.213 -7.818 1.00 84.19 96 ALA A CA 1
ATOM 799 C C . ALA A 1 96 ? 4.788 -7.530 -9.072 1.00 84.19 96 ALA A C 1
ATOM 801 O O . ALA A 1 96 ? 5.807 -6.884 -9.289 1.00 84.19 96 ALA A O 1
ATOM 802 N N . ARG A 1 97 ? 4.370 -8.501 -9.902 1.00 84.19 97 ARG A N 1
ATOM 803 C CA . ARG A 1 97 ? 5.059 -8.841 -11.161 1.00 84.19 97 ARG A CA 1
ATOM 804 C C . ARG A 1 97 ? 4.875 -7.791 -12.260 1.00 84.19 97 ARG A C 1
ATOM 806 O O . ARG A 1 97 ? 5.695 -7.735 -13.166 1.00 84.19 97 ARG A O 1
ATOM 813 N N . HIS A 1 98 ? 3.791 -7.016 -12.195 1.00 83.88 98 HIS A N 1
ATOM 814 C CA . HIS A 1 98 ? 3.476 -5.965 -13.165 1.00 83.88 98 HIS A CA 1
ATOM 815 C C . HIS A 1 98 ? 4.102 -4.623 -12.769 1.00 83.88 98 HIS A C 1
ATOM 817 O O . HIS A 1 98 ? 4.049 -3.667 -13.535 1.00 83.88 98 HIS A O 1
ATOM 823 N N . LEU A 1 99 ? 4.713 -4.544 -11.580 1.00 85.31 99 LEU A N 1
ATOM 824 C CA . LEU A 1 99 ? 5.482 -3.373 -11.194 1.00 85.31 99 LEU A CA 1
ATOM 825 C C . LEU A 1 99 ? 6.706 -3.237 -12.091 1.00 85.31 99 LEU A C 1
ATOM 827 O O . LEU A 1 99 ? 7.454 -4.193 -12.314 1.00 85.31 99 LEU A O 1
ATOM 831 N N . ARG A 1 100 ? 6.957 -2.010 -12.541 1.00 77.31 100 ARG A N 1
ATOM 832 C CA . ARG A 1 100 ? 8.158 -1.687 -13.298 1.00 77.31 100 ARG A CA 1
ATOM 833 C C . ARG A 1 100 ? 9.400 -1.893 -12.430 1.00 77.31 100 ARG A C 1
ATOM 835 O O . ARG A 1 100 ? 9.671 -1.133 -11.503 1.00 77.31 100 ARG A O 1
ATOM 842 N N . HIS A 1 101 ? 10.180 -2.922 -12.740 1.00 75.06 101 HIS A N 1
ATOM 843 C CA . HIS A 1 101 ? 11.448 -3.171 -12.068 1.00 75.06 101 HIS A CA 1
ATOM 844 C C . HIS A 1 101 ? 12.552 -2.323 -12.702 1.00 75.06 101 HIS A C 1
ATOM 846 O O . HIS A 1 101 ? 12.972 -2.566 -13.830 1.00 75.06 101 HIS A O 1
ATOM 852 N N . HIS A 1 102 ? 13.048 -1.337 -11.958 1.00 68.38 102 HIS A N 1
ATOM 853 C CA . HIS A 1 102 ? 14.295 -0.665 -12.300 1.00 68.38 102 HIS A CA 1
ATOM 854 C C . HIS A 1 102 ? 15.467 -1.583 -11.941 1.00 68.38 102 HIS A C 1
ATOM 856 O O . HIS A 1 102 ? 15.697 -1.889 -10.773 1.00 68.38 102 HIS A O 1
ATOM 862 N N . GLY A 1 103 ? 16.188 -2.065 -12.950 1.00 72.56 103 GLY A N 1
ATOM 863 C CA . GLY A 1 103 ? 17.340 -2.940 -12.770 1.00 72.56 103 GLY A CA 1
ATOM 864 C C . GLY A 1 103 ? 17.859 -3.473 -14.099 1.00 72.56 103 GLY A C 1
ATOM 865 O O . GLY A 1 103 ? 17.208 -3.344 -15.134 1.00 72.56 103 GLY A O 1
ATOM 866 N N . LYS A 1 104 ? 19.047 -4.077 -14.071 1.00 73.12 104 LYS A N 1
ATOM 867 C CA . LYS A 1 104 ? 19.597 -4.768 -15.240 1.00 73.12 104 LYS A CA 1
ATOM 868 C C . LYS A 1 104 ? 18.754 -6.010 -15.529 1.00 73.12 104 LYS A C 1
ATOM 870 O O . LYS A 1 104 ? 18.426 -6.759 -14.604 1.00 73.12 104 LYS A O 1
ATOM 875 N N . SER A 1 105 ? 18.431 -6.239 -16.800 1.00 72.62 105 SER A N 1
ATOM 876 C CA . SER A 1 105 ? 17.843 -7.505 -17.236 1.00 72.62 105 SER A CA 1
ATOM 877 C C . SER A 1 105 ? 18.747 -8.649 -16.790 1.00 72.62 105 SER A C 1
ATOM 879 O O . SER A 1 105 ? 19.965 -8.587 -16.952 1.00 72.62 105 SER A O 1
ATOM 881 N N . ARG A 1 106 ? 18.164 -9.684 -16.186 1.00 73.81 106 ARG A N 1
ATOM 882 C CA . ARG A 1 106 ? 18.934 -10.868 -15.807 1.00 73.81 106 ARG A CA 1
ATOM 883 C C . ARG A 1 106 ? 19.280 -11.646 -17.070 1.00 73.81 106 ARG A C 1
ATOM 885 O O . ARG A 1 106 ? 18.394 -11.953 -17.862 1.00 73.81 106 ARG A O 1
ATOM 892 N N . HIS A 1 107 ? 20.553 -11.967 -17.235 1.00 82.62 107 HIS A N 1
ATOM 893 C CA . HIS A 1 107 ? 21.029 -12.822 -18.310 1.00 82.62 107 HIS A CA 1
ATOM 894 C C . HIS A 1 107 ? 20.883 -14.287 -17.890 1.00 82.62 107 HIS A C 1
ATOM 896 O O . HIS A 1 107 ? 21.282 -14.664 -16.787 1.00 82.62 107 HIS A O 1
ATOM 902 N N . GLY A 1 108 ? 20.246 -15.095 -18.738 1.00 85.81 108 GLY A N 1
ATOM 903 C CA . GLY A 1 108 ? 20.132 -16.536 -18.522 1.00 85.81 108 GLY A CA 1
ATOM 904 C C . GLY A 1 108 ? 21.477 -17.245 -18.699 1.00 85.81 108 GLY A C 1
ATOM 905 O O . GLY A 1 108 ? 22.429 -16.681 -19.240 1.00 85.81 108 GLY A O 1
ATOM 906 N N . LYS A 1 109 ? 21.560 -18.505 -18.265 1.00 83.00 109 LYS A N 1
ATOM 907 C CA . LYS A 1 109 ? 22.739 -19.343 -18.523 1.00 83.00 109 LYS A CA 1
ATOM 908 C C . LYS A 1 109 ? 22.901 -19.524 -20.039 1.00 83.00 109 LYS A C 1
ATOM 910 O O . LYS A 1 109 ? 21.955 -19.945 -20.694 1.00 83.00 109 LYS A O 1
ATOM 915 N N . GLY A 1 110 ? 24.076 -19.190 -20.574 1.00 84.00 110 GLY A N 1
ATOM 916 C CA . GLY A 1 110 ? 24.346 -19.212 -22.019 1.00 84.00 110 GLY A CA 1
ATOM 917 C C . GLY A 1 110 ? 23.959 -17.930 -22.765 1.00 84.00 110 GLY A C 1
ATOM 918 O O . GLY A 1 110 ? 24.003 -17.908 -23.989 1.00 84.00 110 GLY A O 1
ATOM 919 N N . TYR A 1 111 ? 23.575 -16.861 -22.061 1.00 87.50 111 TYR A N 1
ATOM 920 C CA . TYR A 1 111 ? 23.358 -15.569 -22.702 1.00 87.50 111 TYR A CA 1
ATOM 921 C C . TYR A 1 111 ? 24.689 -14.953 -23.148 1.00 87.50 111 TYR A C 1
ATOM 923 O O . TYR A 1 111 ? 25.543 -14.637 -22.316 1.00 87.50 111 TYR A O 1
ATOM 931 N N . GLU A 1 112 ? 24.824 -14.717 -24.448 1.00 84.69 112 GLU A N 1
ATOM 932 C CA . GLU A 1 112 ? 25.921 -13.942 -25.018 1.00 84.69 112 GLU A CA 1
ATOM 933 C C . GLU A 1 112 ? 25.480 -12.499 -25.282 1.00 84.69 112 GLU A C 1
ATOM 935 O O . GLU A 1 112 ? 24.569 -12.224 -26.065 1.00 84.69 112 GLU A O 1
ATOM 940 N N . GLU A 1 113 ? 26.145 -11.551 -24.621 1.00 83.06 113 GLU A N 1
ATOM 941 C CA . GLU A 1 113 ? 25.933 -10.120 -24.830 1.00 83.06 113 GLU A CA 1
ATOM 942 C C . GLU A 1 113 ? 26.503 -9.696 -26.193 1.00 83.06 113 GLU A C 1
ATOM 944 O O . GLU A 1 113 ? 27.708 -9.833 -26.427 1.00 83.06 113 GLU A O 1
ATOM 949 N N . ARG A 1 114 ? 25.645 -9.183 -27.087 1.00 83.25 114 ARG A N 1
ATOM 950 C CA . ARG A 1 114 ? 26.011 -8.741 -28.451 1.00 83.25 114 ARG A CA 1
ATOM 951 C C . ARG A 1 114 ? 25.962 -7.223 -28.648 1.00 83.25 114 ARG A C 1
ATOM 953 O O . ARG A 1 114 ? 26.356 -6.734 -29.701 1.00 83.25 114 ARG A O 1
ATOM 960 N N . ARG A 1 115 ? 25.516 -6.443 -27.654 1.00 81.62 115 ARG A N 1
ATOM 961 C CA . ARG A 1 115 ? 25.530 -4.972 -27.761 1.00 81.62 115 ARG A CA 1
ATOM 962 C C . ARG A 1 115 ? 26.968 -4.460 -27.872 1.00 81.62 115 ARG A C 1
ATOM 964 O O . ARG A 1 115 ? 27.806 -4.794 -27.042 1.00 81.62 115 ARG A O 1
ATOM 971 N N . GLY A 1 116 ? 27.235 -3.643 -28.889 1.00 78.56 116 GLY A N 1
ATOM 972 C CA . GLY A 1 116 ? 28.567 -3.089 -29.163 1.00 78.56 116 GLY A CA 1
ATOM 973 C C . GLY A 1 116 ? 29.541 -4.056 -29.846 1.00 78.56 116 GLY A C 1
ATOM 974 O O . GLY A 1 116 ? 30.675 -3.666 -30.104 1.00 78.56 116 GLY A O 1
ATOM 975 N N . LYS A 1 117 ? 29.120 -5.288 -30.162 1.00 81.38 117 LYS A N 1
ATOM 976 C CA . LYS A 1 117 ? 29.909 -6.217 -30.975 1.00 81.38 117 LYS A CA 1
ATOM 977 C C . LYS A 1 117 ? 29.508 -6.054 -32.437 1.00 81.38 117 LYS A C 1
ATOM 979 O O . LYS A 1 117 ? 28.328 -6.132 -32.768 1.00 81.38 117 LYS A O 1
ATOM 984 N N . ILE A 1 118 ? 30.486 -5.795 -33.296 1.00 74.56 118 ILE A N 1
ATOM 985 C CA . ILE A 1 118 ? 30.303 -5.825 -34.745 1.00 74.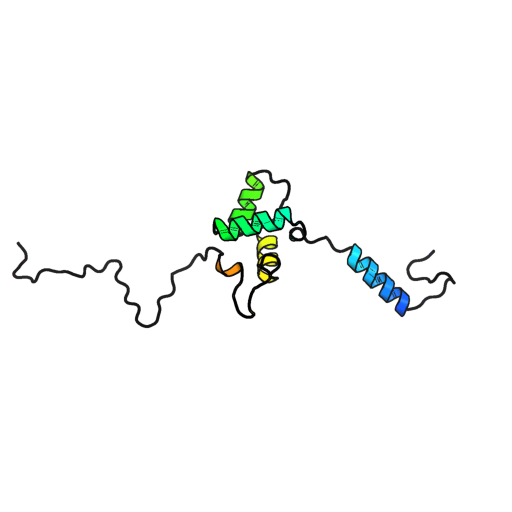56 118 ILE A CA 1
ATOM 986 C C . ILE A 1 118 ? 30.684 -7.239 -35.174 1.00 74.56 118 ILE A C 1
ATOM 988 O O . ILE A 1 118 ? 31.844 -7.620 -35.071 1.00 74.56 118 ILE A O 1
ATOM 992 N N . ASP A 1 119 ? 29.704 -8.030 -35.605 1.00 69.56 119 ASP A N 1
ATOM 993 C CA . ASP A 1 119 ? 29.909 -9.452 -35.921 1.00 69.56 119 ASP A CA 1
ATOM 994 C C . ASP A 1 119 ? 30.654 -9.679 -37.251 1.00 69.56 119 ASP A C 1
ATOM 996 O O . ASP A 1 119 ? 30.994 -10.810 -37.589 1.00 69.56 119 ASP A O 1
ATOM 1000 N N . PHE A 1 120 ? 30.912 -8.615 -38.018 1.00 72.69 120 PHE A N 1
ATOM 1001 C CA . PHE A 1 120 ? 31.466 -8.694 -39.365 1.00 72.69 120 PHE A CA 1
ATOM 1002 C C . PHE A 1 120 ? 32.657 -7.746 -39.538 1.00 72.69 120 PHE A C 1
ATOM 1004 O O . PHE A 1 120 ? 32.495 -6.534 -39.686 1.00 72.69 120 PHE A O 1
ATOM 1011 N N . HIS A 1 121 ? 33.864 -8.311 -39.556 1.00 69.88 121 HIS A N 1
ATOM 1012 C CA . HIS A 1 121 ? 35.039 -7.651 -40.112 1.00 69.88 121 HIS A CA 1
ATOM 1013 C C . HIS A 1 121 ? 35.384 -8.331 -41.441 1.00 69.88 121 HIS A C 1
ATOM 1015 O O . HIS A 1 121 ? 35.610 -9.542 -41.431 1.00 69.88 121 HIS A O 1
ATOM 1021 N N . PRO A 1 122 ? 35.466 -7.595 -42.566 1.00 76.81 122 PRO A N 1
ATOM 1022 C CA . PRO A 1 122 ? 36.088 -8.142 -43.760 1.00 76.81 122 PRO A CA 1
ATOM 1023 C C . PRO A 1 122 ? 37.541 -8.508 -43.443 1.00 76.81 122 PRO A C 1
ATOM 1025 O O . PRO A 1 122 ? 38.221 -7.807 -42.672 1.00 76.81 122 PRO A O 1
ATOM 1028 N N . ALA A 1 123 ? 37.986 -9.627 -44.015 1.00 77.75 123 ALA A N 1
ATOM 1029 C CA . ALA A 1 123 ? 39.367 -10.073 -43.930 1.00 77.75 123 ALA A CA 1
ATOM 1030 C C . ALA A 1 123 ? 40.307 -8.978 -44.474 1.00 77.75 123 ALA A C 1
ATOM 1032 O O . ALA A 1 123 ? 39.885 -8.091 -45.218 1.00 77.75 123 ALA A O 1
ATOM 1033 N N . LEU A 1 124 ? 41.559 -8.956 -44.002 1.00 73.81 124 LEU A N 1
ATOM 1034 C CA . LEU A 1 124 ? 42.487 -7.840 -44.250 1.00 73.81 124 LEU A CA 1
ATOM 1035 C C . LEU A 1 124 ? 42.730 -7.580 -45.746 1.00 73.81 124 LEU A C 1
ATOM 1037 O O . LEU A 1 124 ? 42.967 -6.442 -46.128 1.00 73.81 124 LEU A O 1
ATOM 1041 N N . ASP A 1 125 ? 42.622 -8.622 -46.561 1.00 81.06 125 ASP A N 1
ATOM 1042 C CA . ASP A 1 125 ? 42.718 -8.644 -48.022 1.00 81.06 125 ASP A CA 1
ATOM 1043 C C . ASP A 1 125 ? 41.498 -8.047 -48.747 1.00 81.06 125 ASP A C 1
ATOM 1045 O O . ASP A 1 125 ? 41.580 -7.744 -49.933 1.00 81.06 125 ASP A O 1
ATOM 1049 N N . GLN A 1 126 ? 40.374 -7.861 -48.051 1.00 77.94 126 GLN A N 1
ATOM 1050 C CA . GLN A 1 126 ? 39.124 -7.315 -48.595 1.00 77.94 126 GLN A CA 1
ATOM 1051 C C . GLN A 1 126 ? 38.840 -5.876 -48.135 1.00 77.94 126 GLN A C 1
ATOM 1053 O O . GLN A 1 126 ? 37.734 -5.367 -48.335 1.00 77.94 126 GLN A O 1
ATOM 1058 N N . ARG A 1 127 ? 39.802 -5.216 -47.479 1.00 74.00 127 ARG A N 1
ATOM 1059 C CA . ARG A 1 127 ? 39.695 -3.799 -47.098 1.00 74.00 127 ARG A CA 1
ATOM 1060 C C . ARG A 1 127 ? 40.236 -2.919 -48.243 1.00 74.00 127 ARG A C 1
ATOM 1062 O O . ARG A 1 127 ? 41.296 -3.259 -48.760 1.00 74.00 127 ARG A O 1
ATOM 1069 N N . PRO A 1 128 ? 39.52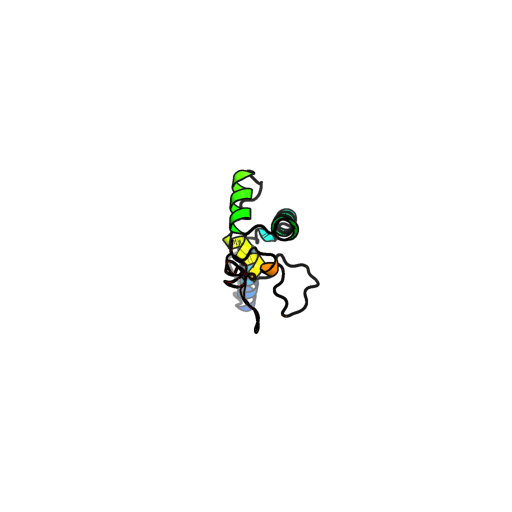1 -1.853 -48.657 1.00 75.31 128 PRO A N 1
ATOM 1070 C CA . PRO A 1 128 ? 39.960 -0.951 -49.727 1.00 75.31 128 PRO A CA 1
ATOM 1071 C C . PRO A 1 128 ? 41.194 -0.125 -49.350 1.00 75.31 128 PRO A C 1
ATOM 1073 O O . PRO A 1 128 ? 41.411 0.102 -48.135 1.00 75.31 128 PRO A O 1
#

Mean predicted aligned error: 10.91 Å

Radius of gyration: 27.63 Å; Cα contacts (8 Å, |Δi|>4): 78; chains: 1; bounding box: 68×37×88 Å

Foldseek 3Di:
DDQQADPVRDHDPVSNVVVVVVVVVVPDDDQPCVPPVVLVVLLCCCQVVLEQLQRVQVVCVVVVHPDRDHSVSVVVCQVVVVSFDPPDDPPDSTSVVSHDDDDDDDADVPDDDCVPPDPDDPDPVPDD

Solvent-accessible surface area (backbone atoms only — not comparable to full-atom values): 8218 Å² total; per-residue (Å²): 135,65,89,58,45,49,96,88,66,47,79,46,69,69,60,34,48,53,53,48,55,56,51,54,64,70,71,51,82,77,60,76,65,71,39,62,72,59,34,53,51,55,42,44,42,26,69,79,66,34,41,39,49,61,54,51,24,53,47,35,63,72,68,65,44,96,58,92,60,53,31,68,58,47,52,51,32,51,76,67,53,68,64,43,69,91,88,65,64,90,90,62,70,63,61,61,68,45,43,63,75,88,70,81,82,82,77,59,94,88,64,76,90,57,85,94,61,78,94,75,74,76,56,83,89,70,59,134

Sequence (128 aa):
MKRNQQRDGTYSSVHAEASYRTRRKGCHPQSLLANQALHDRVQRLILDHQWSPEQIDQRMKQEHSLWKISYITIYRGIKRNLLDIPDRQPGQRGLARHLRHHGKSRHGKGYEERRGKIDFHPALDQRP

Organism: NCBI:txid3160863

Secondary structure (DSSP, 8-state):
--TTB-TTS-B-HHHHHHHHHHHHHHHSPPPGGGSHHHHHHHHHHHHTT---HHHHHHHHHHTT-SS---HHHHHHHHHTTTTS-TTPPTTS-GGGGGS---SPPPPPTTPPP-TT-------GGG--

pLDDT: mean 85.0, std 8.18, range [63.66, 95.19]